Protein AF-A0A3D5MPS8-F1 (afdb_monomer_lite)

Structure (mmCIF, N/CA/C/O backbone):
data_AF-A0A3D5MPS8-F1
#
_entry.id   AF-A0A3D5MPS8-F1
#
loop_
_atom_site.group_PDB
_atom_site.id
_atom_site.type_symbol
_atom_site.label_atom_id
_atom_site.label_alt_id
_atom_site.label_comp_id
_atom_site.label_asym_id
_atom_site.label_entity_id
_atom_site.label_seq_id
_atom_site.pdbx_PDB_ins_code
_atom_site.Cartn_x
_atom_site.Cartn_y
_atom_site.Cartn_z
_atom_site.occupancy
_atom_site.B_iso_or_equiv
_atom_site.auth_seq_id
_atom_site.auth_comp_id
_atom_site.auth_asym_id
_atom_site.auth_atom_id
_atom_site.pdbx_PDB_model_num
ATOM 1 N N . MET A 1 1 ? -29.526 8.465 18.800 1.00 43.38 1 MET A N 1
ATOM 2 C CA . MET A 1 1 ? -28.231 9.103 19.122 1.00 43.38 1 MET A CA 1
ATOM 3 C C . MET A 1 1 ? -27.200 7.999 19.276 1.00 43.38 1 MET A C 1
ATOM 5 O O . MET A 1 1 ? -27.213 7.311 20.286 1.00 43.38 1 MET A O 1
ATOM 9 N N . GLY A 1 2 ? -26.421 7.721 18.228 1.00 49.16 2 GLY A N 1
ATOM 10 C CA . GLY A 1 2 ? -25.358 6.717 18.296 1.00 49.16 2 GLY A CA 1
ATOM 11 C C . GLY A 1 2 ? -24.131 7.316 18.973 1.00 49.16 2 GLY A C 1
ATOM 12 O O . GLY A 1 2 ? -23.760 8.438 18.644 1.00 49.16 2 GLY A O 1
ATOM 13 N N . LEU A 1 3 ? -23.531 6.577 19.904 1.00 44.59 3 LEU A N 1
ATOM 14 C CA . LEU A 1 3 ? -22.265 6.937 20.544 1.00 44.59 3 LEU A CA 1
ATOM 15 C C . LEU A 1 3 ? -21.218 7.309 19.479 1.00 44.59 3 LEU A C 1
ATOM 17 O O . LEU A 1 3 ? -21.059 6.607 18.469 1.00 44.59 3 LEU A O 1
ATOM 21 N N . SER A 1 4 ? -20.509 8.410 19.706 1.00 57.53 4 SER A N 1
ATOM 22 C CA . SER A 1 4 ? -19.369 8.842 18.902 1.00 57.53 4 SER A CA 1
ATOM 23 C C . SER A 1 4 ? -18.298 7.740 18.871 1.00 57.53 4 SER A C 1
ATOM 25 O O . SER A 1 4 ? -18.175 6.938 19.799 1.00 57.53 4 SER A O 1
ATOM 27 N N . ARG A 1 5 ? -17.492 7.652 17.800 1.00 59.06 5 ARG A N 1
ATOM 28 C CA . ARG A 1 5 ? -16.414 6.639 17.699 1.00 59.06 5 ARG A CA 1
ATOM 29 C C . ARG A 1 5 ? -15.459 6.663 18.906 1.00 59.06 5 ARG A C 1
ATOM 31 O O . ARG A 1 5 ? -14.941 5.606 19.261 1.00 59.06 5 ARG A O 1
ATOM 38 N N . ARG A 1 6 ? -15.286 7.824 19.554 1.00 57.09 6 ARG A N 1
ATOM 39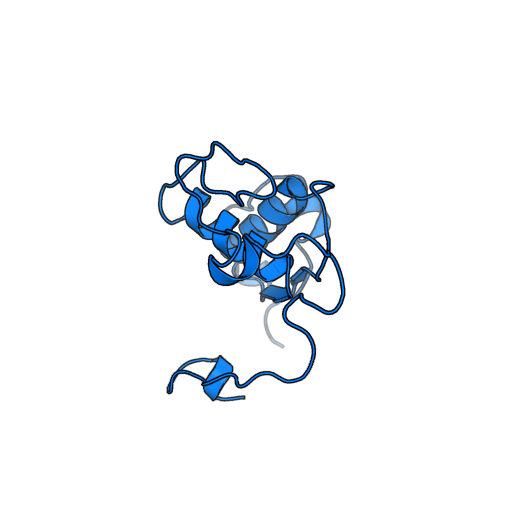 C CA . ARG A 1 6 ? -14.483 7.999 20.777 1.00 57.09 6 ARG A CA 1
ATOM 40 C C . ARG A 1 6 ? -15.038 7.217 21.970 1.00 57.09 6 ARG A C 1
ATOM 42 O O . ARG A 1 6 ? -14.266 6.669 22.742 1.00 57.09 6 ARG A O 1
ATOM 49 N N . GLU A 1 7 ? -16.357 7.086 22.077 1.00 54.66 7 GLU A N 1
ATOM 50 C CA . GLU A 1 7 ? -17.023 6.407 23.198 1.00 54.66 7 GLU A CA 1
ATOM 51 C C . GLU A 1 7 ? -17.034 4.872 23.056 1.00 54.66 7 GLU A C 1
ATOM 53 O O . GLU A 1 7 ? -17.342 4.164 24.010 1.00 54.66 7 GLU A O 1
ATOM 58 N N . ARG A 1 8 ? -16.664 4.333 21.881 1.00 58.81 8 ARG A N 1
ATOM 59 C CA . ARG A 1 8 ? -16.614 2.880 21.612 1.00 58.81 8 ARG A CA 1
ATOM 60 C C . ARG A 1 8 ? -15.228 2.241 21.770 1.00 58.81 8 ARG A C 1
ATOM 62 O O . ARG A 1 8 ? -15.127 1.019 21.691 1.00 58.81 8 ARG A O 1
ATOM 69 N N . ARG A 1 9 ? -14.157 3.017 21.976 1.00 58.50 9 ARG A N 1
ATOM 70 C CA . ARG A 1 9 ? -12.782 2.490 22.070 1.00 58.50 9 ARG A CA 1
ATOM 71 C C . ARG A 1 9 ? -12.327 2.337 23.519 1.00 58.50 9 ARG A C 1
ATOM 73 O O . ARG A 1 9 ? -11.933 3.300 24.157 1.00 58.50 9 ARG A O 1
ATOM 80 N N . HIS A 1 10 ? -12.296 1.096 23.998 1.00 50.78 10 HIS A N 1
ATOM 81 C CA . HIS A 1 10 ? -11.608 0.684 25.231 1.00 50.78 10 HIS A CA 1
ATOM 82 C C . HIS A 1 10 ? -10.148 0.245 24.955 1.00 50.78 10 HIS A C 1
ATOM 84 O O . HIS A 1 10 ? -9.646 -0.697 25.561 1.00 50.78 10 HIS A O 1
ATOM 90 N N . TYR A 1 11 ? -9.468 0.877 23.991 1.00 50.22 11 TYR A N 1
ATOM 91 C CA . TYR A 1 11 ? -8.139 0.460 23.525 1.00 50.22 11 TYR A CA 1
ATOM 92 C C . TYR A 1 11 ? -7.119 1.587 23.709 1.00 50.22 11 TYR A C 1
ATOM 94 O O . TYR A 1 11 ? -7.450 2.751 23.481 1.00 50.22 11 TYR A O 1
ATOM 102 N N . ARG A 1 12 ? -5.893 1.251 24.144 1.00 54.97 12 ARG A N 1
ATOM 103 C CA . ARG A 1 12 ? -4.788 2.218 24.285 1.00 54.97 12 ARG A CA 1
ATOM 104 C C . ARG A 1 12 ? -4.614 2.965 22.955 1.00 54.97 12 ARG A C 1
ATOM 106 O O . ARG A 1 12 ? -4.450 2.292 21.940 1.00 54.97 12 ARG A O 1
ATOM 113 N N . PRO A 1 13 ? -4.621 4.308 22.944 1.00 57.59 13 PRO A N 1
ATOM 114 C CA . PRO A 1 13 ? -4.397 5.049 21.714 1.00 57.59 13 PRO A CA 1
ATOM 115 C C . PRO A 1 13 ? -3.006 4.723 21.168 1.00 57.59 13 PRO A C 1
ATOM 117 O O . PRO A 1 13 ? -2.016 4.774 21.903 1.00 57.59 13 PRO A O 1
ATOM 120 N N . ILE A 1 14 ? -2.942 4.369 19.885 1.00 63.72 14 ILE A N 1
ATOM 121 C CA . ILE A 1 14 ? -1.677 4.257 19.161 1.00 63.72 14 ILE A CA 1
ATOM 122 C C . ILE A 1 14 ? -1.103 5.668 19.054 1.00 63.72 14 ILE A C 1
ATOM 124 O O . ILE A 1 14 ? -1.768 6.589 18.586 1.00 63.72 14 ILE A O 1
ATOM 128 N N . THR A 1 15 ? 0.117 5.847 19.549 1.00 66.44 15 THR A N 1
ATOM 129 C CA . THR A 1 15 ? 0.820 7.133 19.576 1.00 66.44 15 THR A CA 1
ATOM 130 C C . THR A 1 15 ? 1.745 7.253 18.373 1.00 66.44 15 THR A C 1
ATOM 132 O O . THR A 1 15 ? 2.464 6.306 18.065 1.00 66.44 15 THR A O 1
ATOM 135 N N . GLY A 1 16 ? 1.789 8.420 17.734 1.00 76.38 16 GLY A N 1
ATOM 136 C CA . GLY A 1 16 ? 2.700 8.700 16.626 1.00 76.38 16 GLY A CA 1
ATOM 137 C C . GLY A 1 16 ? 2.183 9.823 15.734 1.00 76.38 16 GLY A C 1
ATOM 138 O O . GLY A 1 16 ? 1.040 10.256 15.873 1.00 76.38 16 GLY A O 1
ATOM 139 N N . LYS A 1 17 ? 3.005 10.262 14.774 1.00 82.25 17 LYS A N 1
ATOM 140 C CA . LYS A 1 17 ? 2.658 11.367 13.859 1.00 82.25 17 LYS A CA 1
ATOM 141 C C . LYS A 1 17 ? 1.375 11.109 13.064 1.00 82.25 17 LYS A C 1
ATOM 143 O O . LYS A 1 17 ? 0.628 12.036 12.785 1.00 82.25 17 LYS A O 1
ATOM 148 N N . ALA A 1 18 ? 1.096 9.852 12.710 1.00 88.44 18 ALA A N 1
ATOM 149 C CA . ALA A 1 18 ? -0.154 9.497 12.042 1.00 88.44 18 ALA A CA 1
ATOM 150 C C . ALA A 1 18 ? -1.374 9.747 12.947 1.00 88.44 18 ALA A C 1
ATOM 152 O O . ALA A 1 18 ? -2.372 10.294 12.488 1.00 88.44 18 ALA A O 1
ATOM 153 N N . ALA A 1 19 ? -1.277 9.432 14.242 1.00 87.31 19 ALA A N 1
ATOM 154 C CA . ALA A 1 19 ? -2.361 9.640 15.200 1.00 87.31 19 ALA A CA 1
ATOM 155 C C . ALA A 1 19 ? -2.690 11.128 15.409 1.00 87.31 19 ALA A C 1
ATOM 157 O O . ALA A 1 19 ? -3.859 11.484 15.563 1.00 87.31 19 ALA A O 1
ATOM 158 N N . GLU A 1 20 ? -1.677 12.000 15.358 1.00 89.56 20 GLU A N 1
ATOM 159 C CA . GLU A 1 20 ? -1.852 13.458 15.453 1.00 89.56 20 GLU A CA 1
ATOM 160 C C . GLU A 1 20 ? -2.740 14.020 14.335 1.00 89.56 20 GLU A C 1
ATOM 162 O O . GLU A 1 20 ? -3.431 15.013 14.545 1.00 89.56 20 GLU A O 1
ATOM 167 N N . HIS A 1 21 ? -2.757 13.374 13.165 1.00 89.81 21 HIS A N 1
ATOM 168 C CA . HIS A 1 21 ? -3.478 13.855 11.985 1.00 89.81 21 HIS A CA 1
ATOM 169 C C . HIS A 1 21 ? -4.703 13.020 11.596 1.00 89.81 21 HIS A C 1
ATOM 171 O O . HIS A 1 21 ? -5.540 13.507 10.845 1.00 89.81 21 HIS A O 1
ATOM 177 N N . LEU A 1 22 ? -4.792 11.763 12.042 1.00 93.19 22 LEU A N 1
ATOM 178 C CA . LEU A 1 22 ? -5.803 10.802 11.578 1.00 93.19 22 LEU A CA 1
ATOM 179 C C . LEU A 1 22 ? -6.736 10.310 12.694 1.00 93.19 22 LEU A C 1
ATOM 181 O O . LEU A 1 22 ? -7.593 9.466 12.448 1.00 93.19 22 LEU A O 1
ATOM 185 N N . SER A 1 23 ? -6.587 10.783 13.932 1.00 89.75 23 SER A N 1
ATOM 186 C CA . SER A 1 23 ? -7.375 10.269 15.067 1.00 89.75 23 SER A CA 1
ATOM 187 C C . SER A 1 23 ? -8.869 10.611 15.019 1.00 89.75 23 SER A C 1
ATOM 189 O O . SER A 1 23 ? -9.670 9.961 15.695 1.00 89.75 23 SER A O 1
ATOM 191 N N . ASP A 1 24 ? -9.265 11.608 14.234 1.00 90.88 24 ASP A N 1
ATOM 192 C CA . ASP A 1 24 ? -10.637 12.097 14.102 1.00 90.88 24 ASP A CA 1
ATOM 193 C C . ASP A 1 24 ? -11.257 11.844 12.719 1.00 90.88 24 ASP A C 1
ATOM 195 O O . ASP A 1 24 ? -12.392 12.258 12.483 1.00 90.88 24 ASP A O 1
ATOM 199 N N . VAL A 1 25 ? -10.571 11.119 11.826 1.00 93.50 25 VAL A N 1
ATOM 200 C CA . VAL A 1 25 ? -11.082 10.834 10.477 1.00 93.50 25 VAL A CA 1
ATOM 201 C C . VAL A 1 25 ? -11.950 9.572 10.438 1.00 93.50 25 VAL A C 1
ATOM 203 O O . VAL A 1 25 ? -11.685 8.568 11.101 1.00 93.50 25 VAL A O 1
ATOM 206 N N . ASP A 1 26 ? -12.990 9.596 9.602 1.00 95.44 26 ASP A N 1
ATOM 207 C CA . ASP A 1 26 ? -13.910 8.464 9.420 1.00 95.44 26 ASP A CA 1
ATOM 208 C C . ASP A 1 26 ? -13.489 7.481 8.319 1.00 95.44 26 ASP A C 1
ATOM 210 O O . ASP A 1 26 ? -14.052 6.384 8.228 1.00 95.44 26 ASP A O 1
ATOM 214 N N . GLY A 1 27 ? -12.500 7.852 7.507 1.00 95.88 27 GLY A N 1
ATOM 215 C CA . GLY A 1 27 ? -11.942 7.039 6.434 1.00 95.88 27 GLY A CA 1
ATOM 216 C C . GLY A 1 27 ? -10.712 7.699 5.812 1.00 95.88 27 GLY A C 1
ATOM 217 O O . GLY A 1 27 ? -10.555 8.917 5.880 1.00 95.88 27 GLY A O 1
ATOM 218 N N . VAL A 1 28 ? -9.844 6.895 5.200 1.00 97.62 28 VAL A N 1
ATOM 219 C CA . VAL A 1 28 ? -8.617 7.360 4.541 1.00 97.62 28 VAL A CA 1
ATOM 220 C C . VAL A 1 28 ? -8.520 6.795 3.131 1.00 97.62 28 VAL A C 1
ATOM 222 O O . VAL A 1 28 ? -8.726 5.604 2.901 1.00 97.62 28 VAL A O 1
ATOM 225 N N . ILE A 1 29 ? -8.151 7.662 2.189 1.00 98.25 29 ILE A N 1
ATOM 226 C CA . ILE A 1 29 ? -7.799 7.282 0.823 1.00 98.25 29 ILE A CA 1
ATOM 227 C C . ILE A 1 29 ? -6.320 7.586 0.615 1.00 98.25 29 ILE A C 1
ATOM 229 O O . ILE A 1 29 ? -5.893 8.725 0.806 1.00 98.25 29 ILE A O 1
ATOM 233 N N . VAL A 1 30 ? -5.548 6.589 0.183 1.00 97.69 30 VAL A N 1
ATOM 234 C CA . VAL A 1 30 ? -4.188 6.814 -0.322 1.00 97.69 30 VAL A CA 1
ATOM 235 C C . VAL A 1 30 ? -4.242 6.726 -1.849 1.00 97.69 30 VAL A C 1
ATOM 237 O O . VAL A 1 30 ? -4.498 5.644 -2.386 1.00 97.69 30 VAL A O 1
ATOM 240 N N . PRO A 1 31 ? -4.055 7.853 -2.561 1.00 95.94 31 PRO A N 1
ATOM 241 C CA . PRO A 1 31 ? -4.187 7.896 -4.010 1.00 95.94 31 PRO A CA 1
ATOM 242 C C . PRO A 1 31 ? -2.980 7.263 -4.714 1.00 95.94 31 PRO A C 1
ATOM 244 O O . PRO A 1 31 ? -1.994 6.858 -4.090 1.00 95.94 31 PRO A O 1
ATOM 247 N N . GLY A 1 32 ? -3.050 7.238 -6.046 1.00 92.31 32 GLY A N 1
ATOM 248 C CA . GLY A 1 32 ? -1.903 6.910 -6.884 1.00 92.31 32 GLY A CA 1
ATOM 249 C C . GLY A 1 32 ? -0.759 7.917 -6.738 1.00 92.31 32 GLY A C 1
ATOM 250 O O . GLY A 1 32 ? -0.920 9.024 -6.220 1.00 92.31 32 GLY A O 1
ATOM 251 N N . GLY A 1 33 ? 0.416 7.524 -7.209 1.00 90.19 33 GLY A N 1
ATOM 252 C CA . GLY A 1 33 ? 1.615 8.349 -7.196 1.00 90.19 33 GLY A CA 1
ATOM 253 C C . GLY A 1 33 ? 2.802 7.583 -7.763 1.00 90.19 33 GLY A C 1
ATOM 254 O O . GLY A 1 33 ? 2.673 6.406 -8.083 1.00 90.19 33 GLY A O 1
ATOM 255 N N . PHE A 1 34 ? 3.940 8.263 -7.858 1.00 86.81 34 PHE A N 1
ATOM 256 C CA . PHE A 1 34 ? 5.185 7.710 -8.387 1.00 86.81 34 PHE A CA 1
ATOM 257 C C . PHE A 1 34 ? 6.376 8.171 -7.548 1.00 86.81 34 PHE A C 1
ATOM 259 O O . PHE A 1 34 ? 6.352 9.272 -6.980 1.00 86.81 34 PHE A O 1
ATOM 266 N N . GLY A 1 35 ? 7.421 7.344 -7.519 1.00 85.88 35 GLY A N 1
ATOM 267 C CA . GLY A 1 35 ? 8.668 7.629 -6.826 1.00 85.88 35 GLY A CA 1
ATOM 268 C C . GLY A 1 35 ? 8.593 7.507 -5.301 1.00 85.88 35 GLY A C 1
ATOM 269 O O . GLY A 1 35 ? 7.539 7.344 -4.689 1.00 85.88 35 GLY A O 1
ATOM 270 N N . TYR A 1 36 ? 9.762 7.636 -4.673 1.00 89.12 36 TYR A N 1
ATOM 271 C CA . TYR A 1 36 ? 9.986 7.272 -3.269 1.00 89.12 36 TYR A CA 1
ATOM 272 C C . TYR A 1 36 ? 9.518 8.311 -2.227 1.00 89.12 36 TYR A C 1
ATOM 274 O O . TYR A 1 36 ? 9.482 8.062 -1.018 1.00 89.12 36 TYR A O 1
ATOM 282 N N . ARG A 1 37 ? 9.154 9.524 -2.648 1.00 93.69 37 ARG A N 1
ATOM 283 C CA . ARG A 1 37 ? 8.874 10.606 -1.695 1.00 93.69 37 ARG A CA 1
ATOM 284 C C . ARG A 1 37 ? 7.614 10.318 -0.868 1.00 93.69 37 ARG A C 1
ATOM 286 O O . ARG A 1 37 ? 6.504 10.224 -1.393 1.00 93.69 37 ARG A O 1
ATOM 293 N N . GLY A 1 38 ? 7.789 10.271 0.453 1.00 93.19 38 GLY A N 1
ATOM 294 C CA . GLY A 1 38 ? 6.698 10.124 1.420 1.00 93.19 38 GLY A CA 1
ATOM 295 C C . GLY A 1 38 ? 6.128 8.708 1.538 1.00 93.19 38 GLY A C 1
ATOM 296 O O . GLY A 1 38 ? 5.050 8.560 2.106 1.00 93.19 38 GLY A O 1
ATOM 297 N N . ILE A 1 39 ? 6.814 7.686 1.014 1.00 95.62 39 ILE A N 1
ATOM 298 C CA . ILE A 1 39 ? 6.369 6.285 1.083 1.00 95.62 39 ILE A CA 1
ATOM 299 C C . ILE A 1 39 ? 6.230 5.810 2.534 1.00 95.62 39 ILE A C 1
ATOM 301 O O . ILE A 1 39 ? 5.141 5.404 2.926 1.00 95.62 39 ILE A O 1
ATOM 305 N N . GLU A 1 40 ? 7.264 5.968 3.361 1.00 95.62 40 GLU A N 1
ATOM 306 C CA . GLU A 1 40 ? 7.221 5.519 4.764 1.00 95.62 40 GLU A CA 1
ATOM 307 C C . GLU A 1 40 ? 6.160 6.255 5.597 1.00 95.62 40 GLU A C 1
ATOM 309 O O . GLU A 1 40 ? 5.482 5.655 6.423 1.00 95.62 40 GLU A O 1
ATOM 314 N N . GLY A 1 41 ? 5.923 7.542 5.318 1.00 95.62 41 GLY A N 1
ATOM 315 C CA . GLY A 1 41 ? 4.834 8.286 5.961 1.00 95.62 41 GLY A CA 1
ATOM 316 C C . GLY A 1 41 ? 3.447 7.750 5.590 1.00 95.62 41 GLY A C 1
ATOM 317 O O . GLY A 1 41 ? 2.565 7.674 6.444 1.00 95.62 41 GLY A O 1
ATOM 318 N N . LYS A 1 42 ? 3.251 7.340 4.329 1.00 96.44 42 LYS A N 1
ATOM 319 C CA . LYS A 1 42 ? 2.007 6.694 3.881 1.00 96.44 42 LYS A CA 1
ATOM 320 C C . LYS A 1 42 ? 1.858 5.296 4.480 1.00 96.44 42 LYS A C 1
ATOM 322 O O . LYS A 1 42 ? 0.757 4.959 4.890 1.00 96.44 42 LYS A O 1
ATOM 327 N N . ILE A 1 43 ? 2.933 4.509 4.562 1.00 97.06 43 ILE A N 1
ATOM 328 C CA . ILE A 1 43 ? 2.916 3.183 5.201 1.00 97.06 43 ILE A CA 1
ATOM 329 C C . ILE A 1 43 ? 2.521 3.308 6.676 1.00 97.06 43 ILE A C 1
ATOM 331 O O . ILE A 1 43 ? 1.645 2.579 7.132 1.00 97.06 43 ILE A O 1
ATOM 335 N N . GLU A 1 44 ? 3.075 4.282 7.400 1.00 96.12 44 GLU A N 1
ATOM 336 C CA . GLU A 1 44 ? 2.703 4.531 8.797 1.00 96.12 44 GLU A CA 1
ATOM 337 C C . GLU A 1 44 ? 1.235 4.970 8.939 1.00 96.12 44 GLU A C 1
ATOM 339 O O . GLU A 1 44 ? 0.524 4.508 9.831 1.00 96.12 44 GLU A O 1
ATOM 344 N N . ALA A 1 45 ? 0.737 5.810 8.025 1.00 96.38 45 ALA A N 1
ATOM 345 C CA . ALA A 1 45 ? -0.679 6.173 7.986 1.00 96.38 45 ALA A CA 1
ATOM 346 C C . ALA A 1 45 ? -1.587 4.956 7.734 1.00 96.38 45 ALA A C 1
ATOM 348 O O . ALA A 1 45 ? -2.611 4.811 8.401 1.00 96.38 45 ALA A O 1
ATOM 349 N N . ILE A 1 46 ? -1.203 4.070 6.806 1.00 97.88 46 ILE A N 1
ATOM 350 C CA . ILE A 1 46 ? -1.925 2.827 6.494 1.00 97.88 46 ILE A CA 1
ATOM 351 C C . ILE A 1 46 ? -1.952 1.904 7.715 1.00 97.88 46 ILE A C 1
ATOM 353 O O . ILE A 1 46 ? -3.013 1.390 8.074 1.00 97.88 46 ILE A O 1
ATOM 357 N N . ARG A 1 47 ? -0.811 1.745 8.391 1.00 96.88 47 ARG A N 1
ATOM 358 C CA . ARG A 1 47 ? -0.705 0.957 9.619 1.00 96.88 47 ARG A CA 1
ATOM 359 C C . ARG A 1 47 ? -1.658 1.482 10.681 1.00 96.88 47 ARG A C 1
ATOM 361 O O . ARG A 1 47 ? -2.444 0.709 11.228 1.00 96.88 47 ARG A O 1
ATOM 368 N N . PHE A 1 48 ? -1.626 2.793 10.926 1.00 95.88 48 PHE A N 1
ATOM 369 C CA . PHE A 1 48 ? -2.505 3.437 11.894 1.00 95.88 48 PHE A CA 1
ATOM 370 C C . PHE A 1 48 ? -3.976 3.134 11.592 1.00 95.88 48 PHE A C 1
ATOM 372 O O . PHE A 1 48 ? -4.684 2.632 12.461 1.00 95.88 48 PHE A O 1
ATOM 379 N N . VAL A 1 49 ? -4.444 3.358 10.358 1.00 96.00 49 VAL A N 1
ATOM 380 C CA . VAL A 1 49 ? -5.860 3.119 10.027 1.00 96.00 49 VAL A CA 1
ATOM 381 C C . VAL A 1 49 ? -6.240 1.640 10.043 1.00 96.00 49 VAL A C 1
ATOM 383 O O . VAL A 1 49 ? -7.370 1.326 10.416 1.00 96.00 49 VAL A O 1
ATOM 386 N N . ARG A 1 50 ? -5.323 0.719 9.712 1.00 96.44 50 ARG A N 1
ATOM 387 C CA . ARG A 1 50 ? -5.561 -0.729 9.823 1.00 96.44 50 ARG A CA 1
ATOM 388 C C . ARG A 1 50 ? -5.752 -1.139 11.281 1.00 96.44 50 ARG A C 1
ATOM 390 O O . ARG A 1 50 ? -6.738 -1.804 11.606 1.00 96.44 50 ARG A O 1
ATOM 397 N N . GLU A 1 51 ? -4.830 -0.751 12.156 1.00 95.19 51 GLU A N 1
ATOM 398 C CA . GLU A 1 51 ? -4.878 -1.092 13.583 1.00 95.19 51 GLU A CA 1
ATOM 399 C C . GLU A 1 51 ? -6.076 -0.420 14.269 1.00 95.19 51 GLU A C 1
ATOM 401 O O . GLU A 1 51 ? -6.822 -1.054 15.025 1.00 95.19 51 GLU A O 1
ATOM 406 N N . GLU A 1 52 ? -6.362 0.823 13.886 1.00 93.38 52 GLU A N 1
ATOM 407 C CA . GLU A 1 52 ? -7.537 1.561 14.321 1.00 93.38 52 GLU A CA 1
ATOM 408 C C . GLU A 1 52 ? -8.801 1.199 13.523 1.00 93.38 52 GLU A C 1
ATOM 410 O O . GLU A 1 52 ? -9.826 1.844 13.707 1.00 93.38 52 GLU A O 1
ATOM 415 N N . ARG A 1 53 ? -8.826 0.165 12.676 1.00 95.00 53 ARG A N 1
ATOM 416 C CA . ARG A 1 53 ? -10.044 -0.263 11.947 1.00 95.00 53 ARG A CA 1
ATOM 417 C C . ARG A 1 53 ? -10.822 0.902 11.298 1.00 95.00 53 ARG A C 1
ATOM 419 O O . ARG A 1 53 ? -12.058 0.918 11.288 1.00 95.00 53 ARG A O 1
ATOM 426 N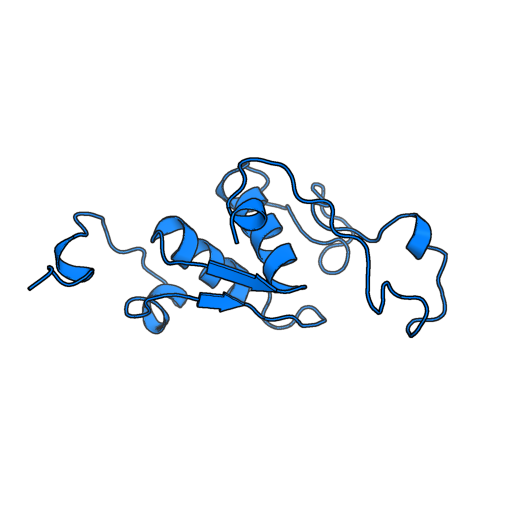 N . VAL A 1 54 ? -10.106 1.910 10.814 1.00 95.44 54 VAL A N 1
ATOM 427 C CA . VAL A 1 54 ? -10.659 3.031 10.059 1.00 95.44 54 VAL A CA 1
ATOM 428 C C . VAL A 1 54 ? -10.759 2.579 8.597 1.00 95.44 54 VAL A C 1
ATOM 430 O O . VAL A 1 54 ? -9.797 2.015 8.078 1.00 95.44 54 VAL A O 1
ATOM 433 N N . PRO A 1 55 ? -11.912 2.768 7.925 1.00 97.44 55 PRO A N 1
ATOM 434 C CA . PRO A 1 55 ? -12.067 2.446 6.511 1.00 97.44 55 PRO A CA 1
ATOM 435 C C . PRO A 1 55 ? -10.927 3.004 5.653 1.00 97.44 55 PRO A C 1
ATOM 437 O O . PRO A 1 55 ? -10.592 4.184 5.742 1.00 97.44 55 PRO A O 1
ATOM 440 N N . TYR A 1 56 ? -10.354 2.150 4.811 1.00 98.00 56 TYR A N 1
ATOM 441 C CA . TYR A 1 56 ? -9.197 2.460 3.980 1.00 98.00 56 TYR A CA 1
ATOM 442 C C . TYR A 1 56 ? -9.473 2.118 2.514 1.00 98.00 56 TYR A C 1
ATOM 444 O O . TYR A 1 56 ? -10.003 1.045 2.220 1.00 98.00 56 TYR A O 1
ATOM 452 N N . LEU A 1 57 ? -9.074 3.004 1.599 1.00 98.19 57 LEU A N 1
ATOM 453 C CA . LEU A 1 57 ? -9.052 2.746 0.160 1.00 98.19 57 LEU A CA 1
ATOM 454 C C . LEU A 1 57 ? -7.684 3.120 -0.425 1.00 98.19 57 LEU A C 1
ATOM 456 O O . LEU A 1 57 ? -7.323 4.294 -0.508 1.00 98.19 57 LEU A O 1
ATOM 460 N N . GLY A 1 58 ? -6.934 2.111 -0.861 1.00 97.94 58 GLY A N 1
ATOM 461 C CA . GLY A 1 58 ? -5.676 2.288 -1.582 1.00 97.94 58 GLY A CA 1
ATOM 462 C C . GLY A 1 58 ? -5.895 2.253 -3.091 1.00 97.94 58 GLY A C 1
ATOM 463 O O . GLY A 1 58 ? -6.443 1.283 -3.610 1.00 97.94 58 GLY A O 1
ATOM 464 N N . ILE A 1 59 ? -5.447 3.285 -3.803 1.00 96.94 59 ILE A N 1
ATOM 465 C CA . ILE A 1 59 ? -5.561 3.384 -5.264 1.00 96.94 59 ILE A CA 1
ATOM 466 C C . ILE A 1 59 ? -4.160 3.365 -5.866 1.00 96.94 59 ILE A C 1
ATOM 468 O O . ILE A 1 59 ? -3.325 4.184 -5.489 1.00 96.94 59 ILE A O 1
ATOM 472 N N . CYS A 1 60 ? -3.909 2.476 -6.833 1.00 94.44 60 CYS A N 1
ATOM 473 C CA . CYS A 1 60 ? -2.615 2.373 -7.521 1.00 94.44 60 CYS A CA 1
ATOM 474 C C . CYS A 1 60 ? -1.470 2.211 -6.499 1.00 94.44 60 CYS A C 1
ATOM 476 O O . CYS A 1 60 ? -1.446 1.205 -5.791 1.00 94.44 60 CYS A O 1
ATOM 478 N N . LEU A 1 61 ? -0.588 3.201 -6.343 1.00 95.56 61 LEU A N 1
ATOM 479 C CA . LEU A 1 61 ? 0.456 3.195 -5.316 1.00 95.56 61 LEU A CA 1
ATOM 480 C C . LEU A 1 61 ? -0.106 2.936 -3.908 1.00 95.56 61 LEU A C 1
ATOM 482 O O . LEU A 1 61 ? 0.478 2.168 -3.156 1.00 95.56 61 LEU A O 1
ATOM 486 N N . GLY A 1 62 ? -1.265 3.494 -3.545 1.00 97.75 62 GLY A N 1
ATOM 487 C CA . GLY A 1 62 ? -1.877 3.214 -2.242 1.00 97.75 62 GLY A CA 1
ATOM 488 C C . GLY A 1 62 ? -2.189 1.730 -2.024 1.00 97.75 62 GLY A C 1
ATOM 489 O O . GLY A 1 62 ? -2.012 1.211 -0.925 1.00 97.75 62 GLY A O 1
ATOM 490 N N . MET A 1 63 ? -2.599 1.012 -3.071 1.00 97.94 63 MET A N 1
ATOM 491 C CA . MET A 1 63 ? -2.820 -0.435 -2.982 1.00 97.94 63 MET A CA 1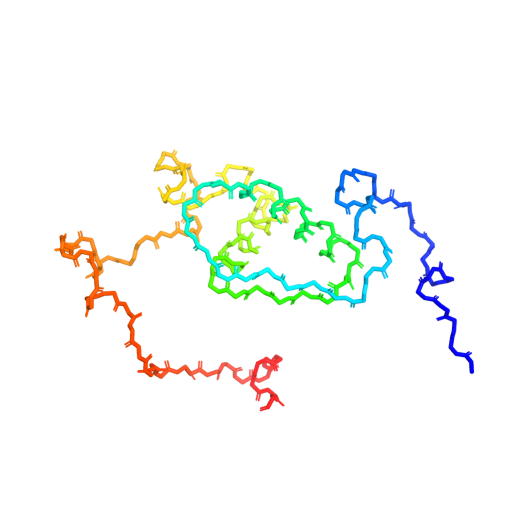
ATOM 492 C C . MET A 1 63 ? -1.497 -1.174 -2.736 1.00 97.94 63 MET A C 1
ATOM 494 O O . MET A 1 63 ? -1.428 -1.992 -1.821 1.00 97.94 63 MET A O 1
ATOM 498 N N . GLN A 1 64 ? -0.435 -0.806 -3.460 1.00 97.94 64 GLN A N 1
ATOM 499 C CA . GLN A 1 64 ? 0.906 -1.372 -3.273 1.00 97.94 64 GLN A CA 1
ATOM 500 C C . GLN A 1 64 ? 1.431 -1.140 -1.849 1.00 97.94 64 GLN A C 1
ATOM 502 O O . GLN A 1 64 ? 1.903 -2.067 -1.195 1.00 97.94 64 GLN A O 1
ATOM 507 N N . LEU A 1 65 ? 1.286 0.081 -1.325 1.00 98.38 65 LEU A N 1
ATOM 508 C CA . LEU A 1 65 ? 1.714 0.409 0.037 1.00 98.38 65 LEU A CA 1
ATOM 509 C C . LEU A 1 65 ? 0.889 -0.312 1.104 1.00 98.38 65 LEU A C 1
ATOM 511 O O . LEU A 1 65 ? 1.422 -0.630 2.162 1.00 98.38 65 LEU A O 1
ATOM 515 N N . GLY A 1 66 ? -0.380 -0.615 0.818 1.00 98.44 66 GLY A N 1
ATOM 516 C CA . GLY A 1 66 ? -1.209 -1.468 1.667 1.00 98.44 66 GLY A CA 1
ATOM 517 C C . GLY A 1 66 ? -0.665 -2.891 1.778 1.00 98.44 66 GLY A C 1
ATOM 518 O O . GLY A 1 66 ? -0.592 -3.437 2.876 1.00 98.44 66 GLY A O 1
ATOM 519 N N . VAL A 1 67 ? -0.228 -3.471 0.657 1.00 98.56 67 VAL A N 1
ATOM 520 C CA . VAL A 1 67 ? 0.417 -4.794 0.632 1.00 98.56 67 VAL A CA 1
ATOM 521 C C . VAL A 1 67 ? 1.729 -4.774 1.415 1.00 98.56 67 VAL A C 1
ATOM 523 O O . VAL A 1 67 ? 1.954 -5.654 2.244 1.00 98.56 67 VAL A O 1
ATOM 526 N N . ILE A 1 68 ? 2.564 -3.752 1.204 1.00 98.62 68 ILE A N 1
ATOM 527 C CA . ILE A 1 68 ? 3.840 -3.591 1.914 1.00 98.62 68 ILE A CA 1
ATOM 528 C C . ILE A 1 68 ? 3.615 -3.455 3.425 1.00 98.62 68 ILE A C 1
ATOM 530 O O . ILE A 1 68 ? 4.251 -4.164 4.202 1.00 98.62 68 ILE A O 1
ATOM 534 N N . GLU A 1 69 ? 2.692 -2.588 3.856 1.00 98.44 69 GLU A N 1
ATOM 535 C CA . GLU A 1 69 ? 2.366 -2.417 5.278 1.00 98.44 69 GLU A CA 1
ATOM 536 C C . GLU A 1 69 ? 1.918 -3.732 5.913 1.00 98.44 69 GLU A C 1
ATOM 538 O O . GLU A 1 69 ? 2.417 -4.096 6.982 1.00 98.44 69 GLU A O 1
ATOM 543 N N . PHE A 1 70 ? 1.022 -4.461 5.245 1.00 98.75 70 PHE A N 1
ATOM 544 C CA . PHE A 1 70 ? 0.492 -5.718 5.758 1.00 98.75 70 PHE A CA 1
ATOM 545 C C . PHE A 1 70 ? 1.579 -6.797 5.838 1.00 98.75 70 PHE A C 1
ATOM 547 O O . PHE A 1 70 ? 1.683 -7.499 6.845 1.00 98.75 70 PHE A O 1
ATOM 554 N N . ALA A 1 71 ? 2.438 -6.899 4.821 1.00 98.69 71 ALA A N 1
ATOM 555 C CA . ALA A 1 71 ? 3.558 -7.834 4.818 1.00 98.69 71 ALA A CA 1
ATOM 556 C C . ALA A 1 71 ? 4.532 -7.566 5.980 1.00 98.69 71 ALA A C 1
ATOM 558 O O . ALA A 1 71 ? 4.888 -8.493 6.714 1.00 98.69 71 ALA A O 1
ATOM 559 N N . ARG A 1 72 ? 4.894 -6.294 6.200 1.00 98.31 72 ARG A N 1
ATOM 560 C CA . ARG A 1 72 ? 5.800 -5.882 7.285 1.00 98.31 72 ARG A CA 1
ATOM 561 C C . ARG A 1 72 ? 5.219 -6.146 8.669 1.00 98.31 72 ARG A C 1
ATOM 563 O O . ARG A 1 72 ? 5.902 -6.705 9.521 1.00 98.31 72 ARG A O 1
ATOM 570 N N . ASN A 1 73 ? 3.969 -5.745 8.897 1.00 98.12 73 ASN A N 1
ATOM 571 C CA . ASN A 1 73 ? 3.412 -5.658 10.251 1.00 98.12 73 ASN A CA 1
ATOM 572 C C . ASN A 1 73 ? 2.542 -6.855 10.652 1.00 98.12 73 ASN A C 1
ATOM 574 O O . ASN A 1 73 ? 2.362 -7.093 11.845 1.00 98.12 73 ASN A O 1
ATOM 578 N N . VAL A 1 74 ? 1.992 -7.601 9.689 1.00 98.31 74 VAL A N 1
ATOM 579 C CA . VAL A 1 74 ? 1.101 -8.744 9.957 1.00 98.31 74 VAL A CA 1
ATOM 580 C C . VAL A 1 74 ? 1.745 -10.066 9.551 1.00 98.31 74 VAL A C 1
ATOM 582 O O . VAL A 1 74 ? 1.672 -11.029 10.310 1.00 98.31 74 VAL A O 1
ATOM 585 N N . CYS A 1 75 ? 2.410 -10.121 8.396 1.00 98.19 75 CYS A N 1
ATOM 586 C CA . CYS A 1 75 ? 3.027 -11.358 7.902 1.00 98.19 75 CYS A CA 1
ATOM 587 C C . CYS A 1 75 ? 4.444 -11.614 8.441 1.00 98.19 75 CYS A C 1
ATOM 589 O O . CYS A 1 75 ? 5.015 -12.660 8.142 1.00 98.19 75 CYS A O 1
ATOM 591 N N . GLY A 1 76 ? 5.023 -10.686 9.212 1.00 97.44 76 GLY A N 1
ATOM 592 C CA . GLY A 1 76 ? 6.358 -10.849 9.797 1.00 97.44 76 GLY A CA 1
ATOM 593 C C . GLY A 1 76 ? 7.508 -10.740 8.790 1.00 97.44 76 GLY A C 1
ATOM 594 O O . GLY A 1 76 ? 8.551 -11.350 9.002 1.00 97.44 76 GLY A O 1
ATOM 595 N N . MET A 1 77 ? 7.327 -9.978 7.705 1.00 98.38 77 MET A N 1
ATOM 596 C CA . MET A 1 77 ? 8.342 -9.728 6.673 1.00 98.38 77 MET A CA 1
ATOM 597 C C . MET A 1 77 ? 8.866 -8.284 6.790 1.00 98.38 77 MET A C 1
ATOM 599 O O . MET A 1 77 ? 8.460 -7.427 6.003 1.00 98.38 77 MET A O 1
ATOM 603 N N . PRO A 1 78 ? 9.728 -7.962 7.774 1.00 97.19 78 PRO A N 1
ATOM 604 C CA . PRO A 1 78 ? 10.072 -6.577 8.124 1.00 97.19 78 PRO A CA 1
ATOM 605 C C . PRO A 1 78 ? 10.704 -5.783 6.974 1.00 97.19 78 PRO A C 1
ATOM 607 O O . PRO A 1 78 ? 10.533 -4.569 6.902 1.00 97.19 78 PRO A O 1
ATOM 610 N N . GLU A 1 79 ? 11.385 -6.465 6.053 1.00 97.81 79 GLU A N 1
ATOM 611 C CA . GLU A 1 79 ? 12.052 -5.850 4.901 1.00 97.81 79 GLU A CA 1
ATOM 612 C C . GLU A 1 79 ? 11.201 -5.864 3.621 1.00 97.81 79 GLU A C 1
ATOM 614 O O . GLU A 1 79 ? 11.681 -5.432 2.574 1.00 97.81 79 GLU A O 1
ATOM 619 N N . ALA A 1 80 ? 9.938 -6.313 3.685 1.00 98.44 80 ALA A N 1
ATOM 620 C CA . ALA A 1 80 ? 9.041 -6.347 2.530 1.00 98.44 80 ALA A CA 1
ATOM 621 C C . ALA A 1 80 ? 8.925 -4.985 1.852 1.00 98.44 80 ALA A C 1
ATOM 623 O O . ALA A 1 80 ? 8.714 -3.959 2.507 1.00 98.44 80 ALA A O 1
ATOM 624 N N . ASN A 1 81 ? 9.079 -4.958 0.531 1.00 97.75 81 ASN A N 1
ATOM 625 C CA . ASN A 1 81 ? 9.046 -3.713 -0.224 1.00 97.75 81 ASN A CA 1
ATOM 626 C C . ASN A 1 81 ? 8.697 -3.928 -1.703 1.00 97.75 81 ASN A C 1
ATOM 628 O O . ASN A 1 81 ? 8.518 -5.057 -2.156 1.00 97.75 81 ASN A O 1
ATOM 632 N N . SER A 1 82 ? 8.598 -2.814 -2.429 1.00 95.38 82 SER A N 1
ATOM 633 C CA . SER A 1 82 ? 8.638 -2.785 -3.888 1.00 95.38 82 SER A CA 1
ATOM 634 C C . SER A 1 82 ? 10.082 -2.804 -4.380 1.00 95.38 82 SER A C 1
ATOM 636 O O . SER A 1 82 ? 10.917 -2.077 -3.828 1.00 95.38 82 SER A O 1
ATOM 638 N N . THR A 1 83 ? 10.359 -3.541 -5.453 1.00 93.56 83 THR A N 1
ATOM 639 C CA . THR A 1 83 ? 11.648 -3.475 -6.163 1.00 93.56 83 THR A CA 1
ATOM 640 C C . THR A 1 83 ? 11.927 -2.084 -6.745 1.00 93.56 83 THR A C 1
ATOM 642 O O . THR A 1 83 ? 13.088 -1.709 -6.883 1.00 93.56 83 THR A O 1
ATOM 645 N N . GLU A 1 84 ? 10.896 -1.253 -6.969 1.00 90.12 84 GLU A N 1
ATOM 646 C CA . GLU A 1 84 ? 11.052 0.166 -7.342 1.00 90.12 84 GLU A CA 1
ATOM 647 C C . GLU A 1 84 ? 11.784 0.980 -6.255 1.00 90.12 84 GLU A C 1
ATOM 649 O O . GLU A 1 84 ? 12.496 1.936 -6.561 1.00 90.12 84 GLU A O 1
ATOM 654 N N . PHE A 1 85 ? 11.602 0.630 -4.976 1.00 90.81 85 PHE A N 1
ATOM 655 C CA . PHE A 1 85 ? 12.120 1.401 -3.836 1.00 90.81 85 PHE A CA 1
ATOM 656 C C . PHE A 1 85 ? 13.302 0.729 -3.140 1.00 90.81 85 PHE A C 1
ATOM 658 O O . PHE A 1 85 ? 14.161 1.417 -2.593 1.00 90.81 85 PHE A O 1
ATOM 665 N N . ALA A 1 86 ? 13.326 -0.602 -3.128 1.00 94.69 86 ALA A N 1
ATOM 666 C CA . ALA A 1 86 ? 14.390 -1.403 -2.545 1.00 94.69 86 ALA A CA 1
ATOM 667 C C . ALA A 1 86 ? 14.653 -2.618 -3.449 1.00 94.69 86 ALA A C 1
ATOM 669 O O . ALA A 1 86 ? 14.091 -3.683 -3.196 1.00 94.69 86 ALA A O 1
ATOM 670 N N . PRO A 1 87 ? 15.492 -2.469 -4.492 1.00 93.62 87 PRO A N 1
ATOM 671 C CA . PRO A 1 87 ? 15.791 -3.543 -5.444 1.00 93.62 87 PRO A CA 1
ATOM 672 C C . PRO A 1 87 ? 16.342 -4.812 -4.782 1.00 93.62 87 PRO A C 1
ATOM 674 O O . PRO A 1 87 ? 16.072 -5.914 -5.244 1.00 93.62 87 PRO A O 1
ATOM 677 N N . ASP A 1 88 ? 17.058 -4.652 -3.666 1.00 96.12 88 ASP A N 1
ATOM 678 C CA . ASP A 1 88 ? 17.721 -5.742 -2.945 1.00 96.12 88 ASP A CA 1
ATOM 679 C C . ASP A 1 88 ? 16.882 -6.311 -1.784 1.00 96.12 88 ASP A C 1
ATOM 681 O O . ASP A 1 88 ? 17.413 -7.012 -0.921 1.00 96.12 88 ASP A O 1
ATOM 685 N N . THR A 1 89 ? 15.582 -5.990 -1.698 1.00 96.94 89 THR A N 1
ATOM 686 C CA . THR A 1 89 ? 14.739 -6.533 -0.623 1.00 96.94 89 THR A CA 1
ATOM 687 C C . THR A 1 89 ? 14.702 -8.067 -0.682 1.00 96.94 89 THR A C 1
ATOM 689 O O . THR A 1 89 ? 14.446 -8.638 -1.743 1.00 96.94 89 THR A O 1
ATOM 692 N N . PRO A 1 90 ? 14.855 -8.772 0.455 1.00 97.31 90 PRO A N 1
ATOM 693 C CA . PRO A 1 90 ? 14.648 -10.219 0.498 1.00 97.31 90 PRO A CA 1
ATOM 694 C C . PRO A 1 90 ? 13.169 -10.616 0.314 1.00 97.31 90 PRO A C 1
ATOM 696 O O . PRO A 1 90 ? 12.846 -11.803 0.229 1.00 97.31 90 PRO A O 1
ATOM 699 N N . HIS A 1 91 ? 12.252 -9.642 0.287 1.00 97.81 91 HIS A N 1
ATOM 700 C CA . HIS A 1 91 ? 10.804 -9.836 0.256 1.00 97.81 91 HIS A CA 1
ATOM 701 C C . HIS A 1 91 ? 10.131 -8.889 -0.771 1.00 97.81 91 HIS A C 1
ATOM 703 O O . HIS A 1 91 ? 9.444 -7.937 -0.375 1.00 97.81 91 HIS A O 1
ATOM 709 N N . PRO A 1 92 ? 10.298 -9.128 -2.089 1.00 96.69 92 PRO A N 1
ATOM 710 C CA . PRO A 1 92 ? 9.735 -8.291 -3.153 1.00 96.69 92 PRO A CA 1
ATOM 711 C C . PRO A 1 92 ? 8.231 -8.556 -3.321 1.00 96.69 92 PRO A C 1
ATOM 713 O O . PRO A 1 92 ? 7.785 -9.295 -4.194 1.00 96.69 92 PRO A O 1
ATOM 716 N N . VAL A 1 93 ? 7.420 -7.983 -2.432 1.00 97.75 93 VAL A N 1
ATOM 717 C CA . VAL A 1 93 ? 5.956 -8.172 -2.434 1.00 97.75 93 VAL A CA 1
ATOM 718 C C . VAL A 1 93 ? 5.250 -7.354 -3.515 1.00 97.75 93 VAL A C 1
ATOM 720 O O . VAL A 1 93 ? 4.084 -7.611 -3.812 1.00 97.75 93 VAL A O 1
ATOM 723 N N . ILE A 1 94 ? 5.946 -6.371 -4.088 1.00 96.50 94 ILE A N 1
ATOM 724 C CA . ILE A 1 94 ? 5.533 -5.600 -5.259 1.00 96.50 94 ILE A CA 1
ATOM 725 C C . ILE A 1 94 ? 6.708 -5.605 -6.234 1.00 96.50 94 ILE A C 1
ATOM 727 O O . ILE A 1 94 ? 7.833 -5.297 -5.845 1.00 96.50 94 ILE A O 1
ATOM 731 N N . ASP A 1 95 ? 6.441 -5.945 -7.488 1.00 92.75 95 ASP A N 1
ATOM 732 C CA . ASP A 1 95 ? 7.475 -6.033 -8.512 1.00 92.75 95 ASP A CA 1
ATOM 733 C C . ASP A 1 95 ? 6.920 -5.661 -9.890 1.00 92.75 95 ASP A C 1
ATOM 735 O O . ASP A 1 95 ? 5.701 -5.566 -10.095 1.00 92.75 95 ASP A O 1
ATOM 739 N N . LEU A 1 96 ? 7.830 -5.446 -10.833 1.00 86.50 96 LEU A N 1
ATOM 740 C CA . LEU A 1 96 ? 7.508 -5.329 -12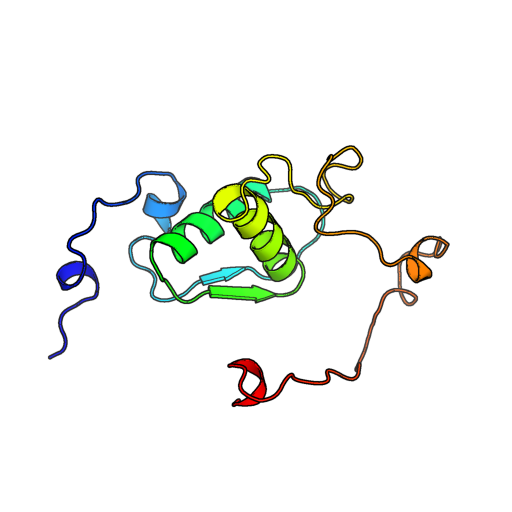.240 1.00 86.50 96 LEU A CA 1
ATOM 741 C C . LEU A 1 96 ? 6.999 -6.684 -12.753 1.00 86.50 96 LEU A C 1
ATOM 743 O O . LEU A 1 96 ? 7.516 -7.741 -12.404 1.00 86.50 96 LEU A O 1
ATOM 747 N N . MET A 1 97 ? 5.956 -6.667 -13.582 1.00 84.00 97 MET A N 1
ATOM 748 C CA . MET A 1 97 ? 5.504 -7.899 -14.232 1.00 84.00 97 MET A CA 1
ATOM 749 C C . MET A 1 97 ? 6.575 -8.360 -15.235 1.00 84.00 97 MET A C 1
ATOM 751 O O . MET A 1 97 ? 7.081 -7.501 -15.962 1.00 84.00 97 MET A O 1
ATOM 755 N N . PRO A 1 98 ? 6.880 -9.667 -15.349 1.00 79.25 98 PRO A N 1
ATOM 756 C CA . PRO A 1 98 ? 7.907 -10.171 -16.266 1.00 79.25 98 PRO A CA 1
ATOM 757 C C . PRO A 1 98 ? 7.727 -9.692 -17.713 1.00 79.25 98 PRO A C 1
ATOM 759 O O . PRO A 1 98 ? 8.684 -9.356 -18.404 1.00 79.25 98 PRO A O 1
ATOM 762 N N . GLU A 1 99 ? 6.480 -9.569 -18.174 1.00 74.44 99 GLU A N 1
ATOM 763 C CA . GLU A 1 99 ? 6.152 -9.090 -19.520 1.00 74.44 99 GLU A CA 1
ATOM 764 C C . GLU A 1 99 ? 6.483 -7.602 -19.739 1.00 74.44 99 GLU A C 1
ATOM 766 O O . GLU A 1 99 ? 6.491 -7.126 -20.875 1.00 74.44 99 GLU A O 1
ATOM 771 N N . GLN A 1 100 ? 6.730 -6.847 -18.666 1.00 71.25 100 GLN A N 1
ATOM 772 C CA . GLN A 1 100 ? 7.132 -5.442 -18.705 1.00 71.25 100 GLN A CA 1
ATOM 773 C C . GLN A 1 100 ? 8.658 -5.261 -18.589 1.00 71.25 100 GLN A C 1
ATOM 775 O O . GLN A 1 100 ? 9.128 -4.157 -18.849 1.00 71.25 100 GLN A O 1
ATOM 780 N N . GLU A 1 101 ? 9.441 -6.296 -18.253 1.00 71.06 101 GLU A N 1
ATOM 781 C CA . GLU A 1 101 ? 10.897 -6.176 -18.037 1.00 71.06 101 GLU A CA 1
ATOM 782 C C . GLU A 1 101 ? 11.654 -5.711 -19.288 1.00 71.06 101 GLU A C 1
ATOM 784 O O . GLU A 1 101 ? 12.554 -4.879 -19.203 1.00 71.06 101 GLU A O 1
ATOM 789 N N . SER A 1 102 ? 11.264 -6.194 -20.471 1.00 68.44 102 SER A N 1
ATOM 790 C CA . SER A 1 102 ? 11.897 -5.826 -21.745 1.00 68.44 102 SER A CA 1
ATOM 791 C C . SER A 1 102 ? 11.327 -4.547 -22.375 1.00 68.44 102 SER A C 1
ATOM 793 O O . SER A 1 102 ? 11.620 -4.232 -23.530 1.00 68.44 102 SER A O 1
ATOM 795 N N . VAL A 1 103 ? 10.447 -3.825 -21.672 1.00 67.38 103 VAL A N 1
ATOM 796 C CA . VAL A 1 103 ? 9.789 -2.623 -22.197 1.00 67.38 103 VAL A CA 1
ATOM 797 C C . VAL A 1 103 ? 10.633 -1.390 -21.874 1.00 67.38 103 VAL A C 1
ATOM 799 O O . VAL A 1 103 ? 10.431 -0.705 -20.880 1.00 67.38 103 VAL A O 1
ATOM 802 N N . GLU A 1 104 ? 11.564 -1.062 -22.769 1.00 61.91 104 GLU A N 1
ATOM 803 C CA . GLU A 1 104 ? 12.475 0.083 -22.592 1.00 61.91 104 GLU A CA 1
ATOM 804 C C . GLU A 1 104 ? 11.803 1.448 -22.843 1.00 61.91 104 GLU A C 1
ATOM 806 O O . GLU A 1 104 ? 12.250 2.490 -22.361 1.00 61.91 104 GLU A O 1
ATOM 811 N N . ARG A 1 105 ? 10.692 1.472 -23.595 1.00 53.00 105 ARG A N 1
ATOM 812 C CA . ARG A 1 105 ? 9.914 2.696 -23.837 1.00 53.00 105 ARG A CA 1
ATOM 813 C C . ARG A 1 105 ? 8.903 2.903 -22.719 1.00 53.00 105 ARG A C 1
ATOM 815 O O . ARG A 1 105 ? 7.780 2.424 -22.824 1.00 53.00 105 ARG A O 1
ATOM 822 N N . LEU A 1 106 ? 9.274 3.666 -21.696 1.00 54.19 106 LEU A N 1
ATOM 823 C CA . LEU A 1 106 ? 8.360 4.116 -20.642 1.00 54.19 106 LEU A CA 1
ATOM 824 C C . LEU A 1 106 ? 7.296 5.066 -21.242 1.00 54.19 106 LEU A C 1
ATOM 826 O O . LEU A 1 106 ? 7.633 6.088 -21.841 1.00 54.19 106 LEU A O 1
ATOM 830 N N . GLY A 1 107 ? 6.008 4.707 -21.155 1.00 62.84 107 GLY A N 1
ATOM 831 C CA . GLY A 1 107 ? 4.900 5.434 -21.800 1.00 62.84 107 GLY A CA 1
ATOM 832 C C . GLY A 1 107 ? 3.710 4.532 -22.154 1.00 62.84 107 GLY A C 1
ATOM 833 O O . GLY A 1 107 ? 3.350 3.661 -21.370 1.00 62.84 107 GLY A O 1
ATOM 834 N N . GLY A 1 108 ? 3.099 4.713 -23.335 1.00 47.91 108 GLY A N 1
ATOM 835 C CA . GLY A 1 108 ? 1.905 3.981 -23.826 1.00 47.91 108 GLY A CA 1
ATOM 836 C C . GLY A 1 108 ? 2.032 2.456 -24.019 1.00 47.91 108 GLY A C 1
ATOM 837 O O . GLY A 1 108 ? 1.211 1.857 -24.704 1.00 47.91 108 GLY A O 1
ATOM 838 N N . THR A 1 109 ? 3.067 1.845 -23.452 1.00 56.69 109 THR A N 1
ATOM 839 C CA . THR A 1 109 ? 3.347 0.403 -23.347 1.00 56.69 109 THR A CA 1
ATOM 840 C C . THR A 1 109 ? 3.077 -0.138 -21.934 1.00 56.69 109 THR A C 1
ATOM 842 O O . THR A 1 109 ? 3.012 -1.349 -21.733 1.00 56.69 109 THR A O 1
ATOM 845 N N . MET A 1 110 ? 2.909 0.742 -20.940 1.00 68.56 110 MET A N 1
ATOM 846 C CA . MET A 1 110 ? 2.393 0.382 -19.619 1.00 68.56 110 MET A CA 1
ATOM 847 C C . MET A 1 110 ? 0.929 -0.047 -19.733 1.00 68.56 110 MET A C 1
ATOM 849 O O . MET A 1 110 ? 0.211 0.399 -20.632 1.00 68.56 110 MET A O 1
ATOM 853 N N . ARG A 1 111 ? 0.460 -0.885 -18.799 1.00 77.69 111 ARG A N 1
ATOM 854 C CA . ARG A 1 111 ? -0.958 -1.268 -18.733 1.00 77.69 111 ARG A CA 1
ATOM 855 C C . ARG A 1 111 ? -1.831 -0.011 -18.635 1.00 77.69 111 ARG A C 1
ATOM 857 O O . ARG A 1 111 ? -1.836 0.673 -17.615 1.00 77.69 111 ARG A O 1
ATOM 864 N N . LEU A 1 112 ? -2.570 0.276 -19.705 1.00 81.56 112 LEU A N 1
ATOM 865 C CA . LEU A 1 112 ? -3.353 1.496 -19.881 1.00 81.56 112 LEU A CA 1
ATOM 866 C C . LEU A 1 112 ? -4.690 1.171 -20.554 1.00 81.56 112 LEU A C 1
ATOM 868 O O . LEU A 1 112 ? -4.767 0.303 -21.420 1.00 81.56 112 LEU A O 1
ATOM 872 N N . GLY A 1 113 ? -5.736 1.904 -20.175 1.00 86.50 113 GLY A N 1
ATOM 873 C CA . GLY A 1 113 ? -7.082 1.728 -20.715 1.00 86.50 113 GLY A CA 1
ATOM 874 C C . GLY A 1 113 ? -7.905 0.679 -19.967 1.00 86.50 113 GLY A C 1
ATOM 875 O O . GLY A 1 113 ? -7.553 0.237 -18.872 1.00 86.50 113 GLY A O 1
ATOM 876 N N . ALA A 1 114 ? -9.051 0.324 -20.548 1.00 88.31 114 ALA A N 1
ATOM 877 C CA . ALA A 1 114 ? -9.939 -0.670 -19.967 1.00 88.31 114 ALA A CA 1
ATOM 878 C C . ALA A 1 114 ? -9.273 -2.049 -19.983 1.00 88.31 114 ALA A C 1
ATOM 880 O O . ALA A 1 114 ? -8.726 -2.479 -20.996 1.00 88.31 114 ALA A O 1
ATOM 881 N N . TYR A 1 115 ? -9.353 -2.750 -18.856 1.00 87.56 115 TYR A N 1
ATOM 882 C CA . TYR A 1 115 ? -8.807 -4.090 -18.718 1.00 87.56 115 TYR A CA 1
ATOM 883 C C . TYR A 1 115 ? -9.811 -4.974 -17.975 1.00 87.56 115 TYR A C 1
ATOM 885 O O . TYR A 1 115 ? -10.372 -4.511 -16.977 1.00 87.56 115 TYR A O 1
ATOM 893 N N . PRO A 1 116 ? -10.041 -6.226 -18.407 1.00 92.31 116 PRO A N 1
ATOM 894 C CA . PRO A 1 116 ? -10.919 -7.140 -17.689 1.00 92.31 116 PRO A CA 1
ATOM 895 C C . PRO A 1 116 ? -10.486 -7.306 -16.226 1.00 92.31 116 PRO A C 1
ATOM 897 O O . PRO A 1 116 ? -9.327 -7.602 -15.937 1.00 92.31 116 PRO A O 1
ATOM 900 N N . CYS A 1 117 ? -11.427 -7.116 -15.302 1.00 92.12 117 CYS A N 1
ATOM 901 C CA . CYS A 1 117 ? -11.246 -7.385 -13.879 1.00 92.12 117 CYS A CA 1
ATOM 902 C C . CYS A 1 117 ? -12.247 -8.468 -13.478 1.00 92.12 117 CYS A C 1
ATOM 904 O O . CYS A 1 117 ? -13.435 -8.196 -13.309 1.00 92.12 117 CYS A O 1
ATOM 906 N N . VAL A 1 118 ? -11.780 -9.714 -13.403 1.00 95.25 118 VAL A N 1
ATOM 907 C CA . VAL A 1 118 ? -12.617 -10.842 -12.986 1.00 95.25 118 VAL A CA 1
ATOM 908 C C . VAL A 1 118 ? -12.673 -10.844 -11.463 1.00 95.25 118 VAL A C 1
ATOM 910 O O . VAL A 1 118 ? -11.664 -11.074 -10.800 1.00 95.25 118 VAL A O 1
ATOM 913 N N . LEU A 1 119 ? -13.847 -10.546 -10.908 1.00 96.31 119 LEU A N 1
ATOM 914 C CA . LEU A 1 119 ? -14.036 -10.449 -9.464 1.00 96.31 119 LEU A CA 1
ATOM 915 C C . LEU A 1 119 ? -14.292 -11.827 -8.855 1.00 96.31 119 LEU A C 1
ATOM 917 O O . LEU A 1 119 ? -15.142 -12.582 -9.325 1.00 96.31 119 LEU A O 1
ATOM 921 N N . THR A 1 120 ? -13.596 -12.129 -7.761 1.00 97.38 120 THR A N 1
ATOM 922 C CA . THR A 1 120 ? -13.823 -13.360 -6.999 1.00 97.38 120 THR A CA 1
ATOM 923 C C . THR A 1 120 ? -15.182 -13.297 -6.287 1.00 97.38 120 THR A C 1
ATOM 925 O O . THR A 1 120 ? -15.403 -12.365 -5.499 1.00 97.38 120 THR A O 1
ATOM 928 N N . PRO A 1 121 ? -16.085 -14.276 -6.502 1.00 97.00 121 PRO A N 1
ATOM 929 C CA . PRO A 1 121 ? -17.386 -14.316 -5.838 1.00 97.00 121 PRO A CA 1
ATOM 930 C C . PRO A 1 121 ? -17.281 -14.264 -4.308 1.00 97.00 121 PRO A C 1
ATOM 932 O O . PRO A 1 121 ? -16.341 -14.788 -3.715 1.00 97.00 121 PRO A O 1
ATOM 935 N N . GLY A 1 122 ? -18.254 -13.623 -3.658 1.00 96.62 122 GLY A N 1
ATOM 936 C CA . GLY A 1 122 ? -18.323 -13.513 -2.193 1.00 96.62 122 GLY A CA 1
ATOM 937 C C . GLY A 1 122 ? -17.407 -12.455 -1.562 1.00 96.62 122 GLY A C 1
ATOM 938 O O . GLY A 1 122 ? -17.544 -12.168 -0.373 1.00 96.62 122 GLY A O 1
ATOM 939 N N . THR A 1 123 ? -16.512 -11.826 -2.329 1.00 97.38 123 THR A N 1
ATOM 940 C CA . THR A 1 123 ? -15.687 -10.710 -1.837 1.00 97.38 123 THR A CA 1
ATOM 941 C C . THR A 1 123 ? -16.487 -9.411 -1.710 1.00 97.38 123 THR A C 1
ATOM 943 O O . THR A 1 123 ? -17.520 -9.235 -2.351 1.00 97.38 123 THR A O 1
ATOM 946 N N . LEU A 1 124 ? -15.994 -8.457 -0.908 1.00 95.25 124 LEU A N 1
ATOM 947 C CA . LEU A 1 124 ? -16.557 -7.100 -0.845 1.00 95.25 124 LEU A CA 1
ATOM 948 C C . LEU A 1 124 ? -16.633 -6.440 -2.229 1.00 95.25 124 LEU A C 1
ATOM 950 O O . LEU A 1 124 ? -17.645 -5.822 -2.536 1.00 95.25 124 LEU A O 1
ATOM 954 N N . ALA A 1 125 ? -15.599 -6.619 -3.055 1.00 94.81 125 ALA A N 1
ATOM 955 C CA . ALA A 1 125 ? -15.535 -6.058 -4.401 1.00 94.81 125 ALA A CA 1
ATOM 956 C C . ALA A 1 125 ? -16.632 -6.611 -5.327 1.00 94.81 125 ALA A C 1
ATOM 958 O O . ALA A 1 125 ? -17.199 -5.858 -6.105 1.00 94.81 125 ALA A O 1
ATOM 959 N N . ALA A 1 126 ? -16.971 -7.901 -5.216 1.00 96.06 126 ALA A N 1
ATOM 960 C CA . ALA A 1 126 ? -1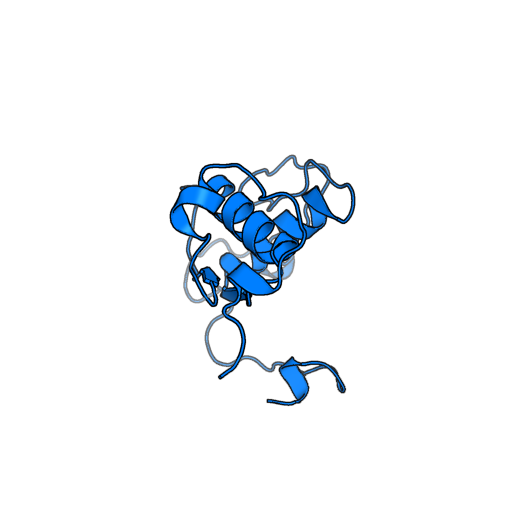7.999 -8.541 -6.042 1.00 96.06 126 ALA A CA 1
ATOM 961 C C . ALA A 1 126 ? -19.449 -8.223 -5.623 1.00 96.06 126 ALA A C 1
ATOM 963 O O . ALA A 1 126 ? -20.378 -8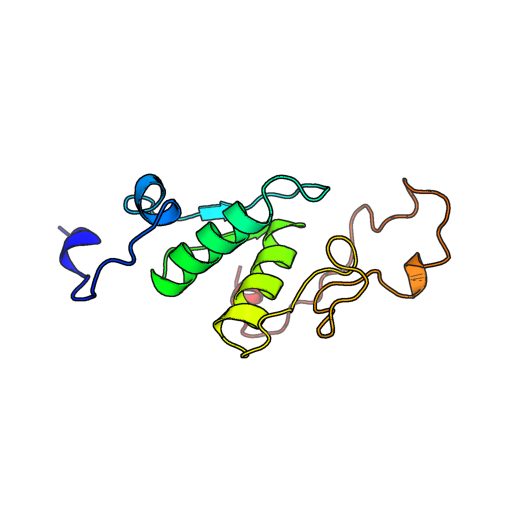.648 -6.304 1.00 96.06 126 ALA A O 1
ATOM 964 N N . ARG A 1 127 ? -19.657 -7.540 -4.488 1.00 93.88 127 ARG A N 1
ATOM 965 C CA . ARG A 1 127 ? -20.993 -7.170 -3.979 1.00 93.88 127 ARG A CA 1
ATOM 966 C C . ARG A 1 127 ? -21.427 -5.751 -4.353 1.00 93.88 127 ARG A C 1
ATOM 968 O O . ARG A 1 127 ? -22.542 -5.379 -3.995 1.00 93.88 127 ARG A O 1
ATOM 975 N N . ALA A 1 128 ? -20.530 -4.969 -4.947 1.00 71.19 128 ALA A N 1
ATOM 976 C CA . ALA A 1 128 ? -20.765 -3.575 -5.306 1.00 71.19 128 ALA A CA 1
ATOM 977 C C . ALA A 1 128 ? -21.591 -3.444 -6.590 1.00 71.19 128 ALA A C 1
ATOM 979 O O . ALA A 1 128 ? -21.433 -4.308 -7.482 1.00 71.19 128 ALA A O 1
#

Secondary structure (DSSP, 8-state):
-PPPGGGG--SPPPPSHHHHHHTT-S-EEE----SSTTHHHHHHHHHHHHHTT--EEE-THHHHHHHHHHHHHTSS-TT-EETTT-TT-S-EEE---HHHHT--S-STTSS-S-----PPTTSSGGG-

pLDDT: mean 86.49, std 15.61, range [43.38, 98.75]

Foldseek 3Di:
DDDDPVVVDPDDQDDDPLCVPPVRDQEDEDEDDDDDPCLVVLLVNLLNCVVVVRHYHYYHVGVQSNQQSCCCPPVVQVQEDDCRHVVPGPHHSHYDDPVCPPVPDPDPVPDDDDDDDDDDPPDPVNVD

Radius of gyration: 17.48 Å; chains: 1; bounding box: 46×28×49 Å

Sequence (128 aa):
MGLSRRERRHYRPITGKAAEHLSDVDGVIVPGGFGYRGIEGKIEAIRFVREERVPYLGICLGMQLGVIEFARNVCGMPEANSTEFAPDTPHPVIDLMPEQESVERLGGTMRLGAYPCVLTPGTLAARA